Protein AF-A0A496S9A2-F1 (afdb_monomer_lite)

Foldseek 3Di:
DDDDPVVVDDVQQDDPPQDDPDPLSSQLVSLVSCVVVVVDPPVCSVVSSVVVVVVVVVPDPPD

Secondary structure (DSSP, 8-state):
----GGGG--GGG--TT---SSHHHHHHHHHHHHHHTTSS-GGGHHHHHHHHHHHHHT-----

Sequence (63 aa):
MQVDLLNYLDKENIILNLKGKSKRKVLSNIIDHLISVKKIDKKYRKEILKALIQREEMGSTGI

pLDDT: mean 87.69, std 11.71, range [45.94, 97.62]

Radius of gyration: 13.74 Å; chains: 1; bounding box: 30×33×34 Å

Structure (mmCIF, N/CA/C/O backbone):
data_AF-A0A496S9A2-F1
#
_entry.id   AF-A0A496S9A2-F1
#
loop_
_atom_site.group_PDB
_atom_site.id
_atom_site.type_symbol
_atom_site.label_atom_id
_atom_site.label_alt_id
_atom_site.label_comp_id
_atom_site.label_asym_id
_atom_site.label_entity_id
_atom_site.label_seq_id
_atom_site.pdbx_PDB_ins_code
_atom_site.Cartn_x
_atom_site.Cartn_y
_atom_site.Cartn_z
_atom_site.occupancy
_atom_site.B_iso_or_equiv
_atom_site.auth_seq_id
_atom_site.auth_comp_id
_atom_site.auth_asym_id
_atom_site.auth_atom_id
_atom_site.pdbx_PDB_model_num
ATOM 1 N N . MET A 1 1 ? 3.242 -19.840 -22.242 1.00 58.78 1 MET A N 1
ATOM 2 C CA . MET A 1 1 ? 2.152 -19.017 -21.680 1.00 58.78 1 MET A CA 1
ATOM 3 C C . MET A 1 1 ? 2.574 -17.568 -21.825 1.00 58.78 1 MET A C 1
ATOM 5 O O . MET A 1 1 ? 3.536 -17.172 -21.183 1.00 58.78 1 MET A O 1
ATOM 9 N N . GLN A 1 2 ? 1.970 -16.832 -22.757 1.00 68.25 2 GLN A N 1
ATOM 10 C CA . GLN A 1 2 ? 2.283 -15.417 -22.944 1.00 68.25 2 GLN A CA 1
ATOM 11 C C . GLN A 1 2 ? 1.570 -14.639 -21.840 1.00 68.25 2 GLN A C 1
ATOM 13 O O . GLN A 1 2 ? 0.356 -14.744 -21.689 1.00 68.25 2 GLN A O 1
ATOM 18 N N . VAL A 1 3 ? 2.345 -13.951 -21.012 1.00 72.69 3 VAL A N 1
ATOM 19 C CA . VAL A 1 3 ? 1.838 -13.177 -19.885 1.00 72.69 3 VAL A CA 1
ATOM 20 C C . VAL A 1 3 ? 1.644 -11.744 -20.366 1.00 72.69 3 VAL A C 1
ATOM 22 O O . VAL A 1 3 ? 2.618 -11.086 -20.724 1.00 72.69 3 VAL A O 1
ATOM 25 N N . ASP A 1 4 ? 0.397 -11.277 -20.416 1.00 85.81 4 ASP A N 1
ATOM 26 C CA . ASP A 1 4 ? 0.094 -9.877 -20.717 1.00 85.81 4 ASP A CA 1
ATOM 27 C C . ASP A 1 4 ? 0.195 -9.046 -19.431 1.00 85.81 4 ASP A C 1
ATOM 29 O O . ASP A 1 4 ? -0.474 -9.337 -18.436 1.00 85.81 4 ASP A O 1
ATOM 33 N N . LEU A 1 5 ? 1.040 -8.012 -19.451 1.00 82.50 5 LEU A N 1
ATOM 34 C CA . LEU A 1 5 ? 1.217 -7.061 -18.351 1.00 82.50 5 LEU A CA 1
ATOM 35 C C . LEU A 1 5 ? -0.117 -6.441 -17.918 1.00 82.50 5 LEU A C 1
ATOM 37 O O . LEU A 1 5 ? -0.329 -6.198 -16.729 1.00 82.50 5 LEU A O 1
ATOM 41 N N . LEU A 1 6 ? -1.024 -6.218 -18.872 1.00 85.25 6 LEU A N 1
ATOM 42 C CA . LEU A 1 6 ? -2.329 -5.616 -18.617 1.00 85.25 6 LEU A CA 1
ATOM 43 C C . LEU A 1 6 ? -3.176 -6.446 -17.644 1.00 85.25 6 LEU A C 1
ATOM 45 O O . LEU A 1 6 ? -3.985 -5.877 -16.916 1.00 85.25 6 LEU A O 1
ATOM 49 N N . ASN A 1 7 ? -2.932 -7.756 -17.549 1.00 86.94 7 ASN A N 1
ATOM 50 C CA . ASN A 1 7 ? -3.645 -8.633 -16.619 1.00 86.94 7 ASN A CA 1
ATOM 51 C C . ASN A 1 7 ? -3.270 -8.398 -15.145 1.00 86.94 7 ASN A C 1
ATOM 53 O O . ASN A 1 7 ? -4.002 -8.837 -14.262 1.00 86.94 7 ASN A O 1
ATOM 57 N N . TYR A 1 8 ? -2.160 -7.708 -14.860 1.00 83.94 8 TYR A N 1
ATOM 58 C CA . TYR A 1 8 ? -1.746 -7.356 -13.492 1.00 83.94 8 TYR A CA 1
ATOM 59 C C . TYR A 1 8 ? -2.117 -5.925 -13.097 1.00 83.94 8 TYR A C 1
ATOM 61 O O . TYR A 1 8 ? -1.952 -5.545 -11.936 1.00 83.94 8 TYR A O 1
ATOM 69 N N . LEU A 1 9 ? -2.599 -5.117 -14.043 1.00 86.81 9 LEU A N 1
ATOM 70 C CA . LEU A 1 9 ? -2.957 -3.728 -13.790 1.00 86.81 9 LEU A CA 1
ATOM 71 C C . LEU A 1 9 ? -4.425 -3.625 -13.379 1.00 86.81 9 LEU A C 1
ATOM 73 O O . LEU A 1 9 ? -5.330 -3.535 -14.206 1.00 86.81 9 LEU A O 1
ATOM 77 N N . ASP A 1 10 ? -4.651 -3.576 -12.072 1.00 88.75 10 ASP A N 1
ATOM 78 C CA . ASP A 1 10 ? -5.945 -3.204 -11.510 1.00 88.75 10 ASP A CA 1
ATOM 79 C C . ASP A 1 10 ? -6.071 -1.674 -11.476 1.00 88.75 10 ASP A C 1
ATOM 81 O O . ASP A 1 10 ? -5.303 -0.990 -10.794 1.00 88.75 10 ASP A O 1
ATOM 85 N N . LYS A 1 11 ? -7.056 -1.133 -12.203 1.00 88.94 11 LYS A N 1
ATOM 86 C CA . LYS A 1 11 ? -7.319 0.312 -12.288 1.00 88.94 11 LYS A CA 1
ATOM 87 C C . LYS A 1 11 ? -7.563 0.943 -10.918 1.00 88.94 11 LYS A C 1
ATOM 89 O O . LYS A 1 11 ? 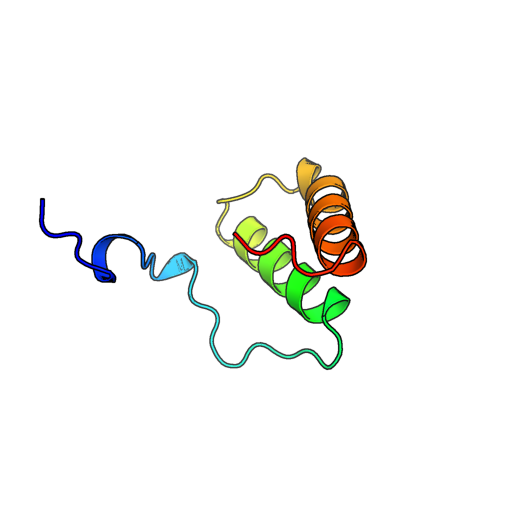-7.198 2.100 -10.724 1.00 88.94 11 LYS A O 1
ATOM 94 N N . GLU A 1 12 ? -8.130 0.198 -9.970 1.00 90.19 12 GLU A N 1
ATOM 95 C CA . GLU A 1 12 ? -8.376 0.683 -8.607 1.00 90.19 12 GLU A CA 1
ATOM 96 C C . GLU A 1 12 ? -7.075 0.927 -7.833 1.00 90.19 12 GLU A C 1
ATOM 98 O O . GLU A 1 12 ? -7.065 1.697 -6.876 1.00 90.19 12 GLU A O 1
ATOM 103 N N . ASN A 1 13 ? -5.964 0.323 -8.263 1.00 89.56 13 ASN A N 1
ATOM 104 C CA . ASN A 1 13 ? -4.662 0.418 -7.605 1.00 89.56 13 ASN A CA 1
ATOM 105 C C . ASN A 1 13 ? -3.706 1.402 -8.304 1.00 89.56 13 ASN A C 1
ATOM 107 O O . ASN A 1 13 ? -2.550 1.529 -7.898 1.00 89.56 13 ASN A O 1
ATOM 111 N N . ILE A 1 14 ? -4.167 2.118 -9.337 1.00 89.94 14 ILE A N 1
ATOM 112 C CA . ILE A 1 14 ? -3.367 3.113 -10.060 1.00 89.94 14 ILE A CA 1
ATOM 113 C C . ILE A 1 14 ? -3.556 4.487 -9.412 1.00 89.94 14 ILE A C 1
ATOM 115 O O . ILE A 1 14 ? -4.635 5.074 -9.464 1.00 89.94 14 ILE A O 1
ATOM 119 N N . ILE A 1 15 ? -2.482 5.031 -8.833 1.00 90.56 15 ILE A N 1
ATOM 120 C CA . ILE A 1 15 ? -2.498 6.346 -8.182 1.00 90.56 15 ILE A CA 1
ATOM 121 C C . ILE A 1 15 ? -1.748 7.355 -9.050 1.00 90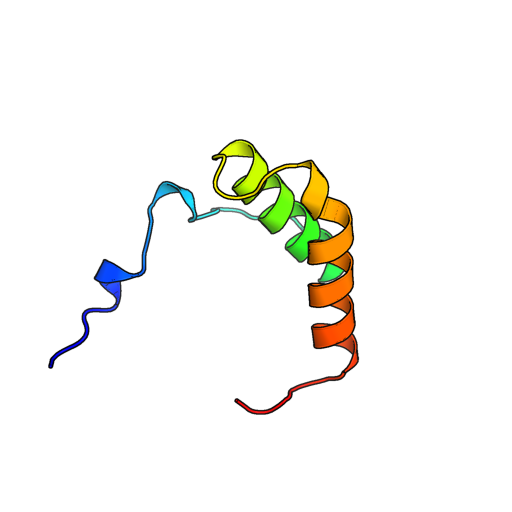.56 15 ILE A C 1
ATOM 123 O O . ILE A 1 15 ? -0.520 7.336 -9.135 1.00 90.56 15 ILE A O 1
ATOM 127 N N . LEU A 1 16 ? -2.488 8.266 -9.677 1.00 90.88 16 LEU A N 1
ATOM 128 C CA . LEU A 1 16 ? -1.912 9.367 -10.447 1.00 90.88 16 LEU A CA 1
ATOM 129 C C . LEU A 1 16 ? -1.548 10.541 -9.531 1.00 90.88 16 LEU A C 1
ATOM 131 O O . LEU A 1 16 ? -2.179 10.762 -8.499 1.00 90.88 16 LEU A O 1
ATOM 135 N N . ASN A 1 17 ? -0.540 11.324 -9.930 1.00 89.62 17 ASN A N 1
ATOM 136 C CA . ASN A 1 17 ? -0.109 12.535 -9.219 1.00 89.62 17 ASN A CA 1
ATOM 137 C C . ASN A 1 17 ? 0.196 12.306 -7.726 1.00 89.62 17 ASN A C 1
ATOM 139 O O . ASN A 1 17 ? -0.083 13.163 -6.880 1.00 89.62 17 ASN A O 1
ATOM 143 N N . LEU A 1 18 ? 0.765 11.142 -7.397 1.00 90.12 18 LEU A N 1
ATOM 144 C CA . LEU A 1 18 ? 1.111 10.776 -6.030 1.00 90.12 18 LEU A CA 1
ATOM 145 C C . LEU A 1 18 ? 2.084 11.801 -5.427 1.00 90.12 18 LEU A C 1
ATOM 147 O O . LEU A 1 18 ? 3.205 11.985 -5.899 1.00 90.12 18 LEU A O 1
ATOM 151 N N . LYS A 1 19 ? 1.660 12.468 -4.351 1.00 87.94 19 LYS A N 1
ATOM 152 C CA . LYS A 1 19 ? 2.454 13.513 -3.692 1.00 87.94 19 LYS A CA 1
ATOM 153 C C . LYS A 1 19 ? 3.314 12.925 -2.578 1.00 87.94 19 LYS A C 1
ATOM 155 O O . LYS A 1 19 ? 2.786 12.381 -1.614 1.00 87.94 19 LYS A O 1
ATOM 160 N N . GLY A 1 20 ? 4.626 13.118 -2.623 1.00 89.19 20 GLY A N 1
ATOM 161 C CA . GLY A 1 20 ? 5.511 12.744 -1.521 1.00 89.19 20 GLY A CA 1
ATOM 162 C C . GLY A 1 20 ? 6.962 13.093 -1.820 1.00 89.19 20 GLY A C 1
ATOM 163 O O . GLY A 1 20 ? 7.432 12.858 -2.923 1.00 89.19 20 GLY A O 1
ATOM 164 N N . LYS A 1 21 ? 7.669 13.663 -0.837 1.00 90.06 21 LYS A N 1
ATOM 165 C CA . LYS A 1 21 ? 9.097 14.021 -0.962 1.00 90.06 21 LYS A CA 1
ATOM 166 C C . LYS A 1 21 ? 10.038 13.019 -0.281 1.00 90.06 21 LYS A C 1
ATOM 168 O O . LYS A 1 21 ? 11.247 13.195 -0.310 1.00 90.06 21 LYS A O 1
ATOM 173 N N . SER A 1 22 ? 9.492 11.980 0.352 1.00 90.38 22 SER A N 1
ATOM 174 C CA . SER A 1 22 ? 10.262 10.919 1.002 1.00 90.38 22 SER A CA 1
ATOM 175 C C . SER A 1 22 ? 9.631 9.558 0.734 1.00 90.38 22 SER A C 1
ATOM 177 O O . SER A 1 22 ? 8.403 9.444 0.665 1.00 90.38 22 SER A O 1
ATOM 179 N N . LYS A 1 23 ? 10.460 8.511 0.639 1.00 88.56 23 LYS A N 1
ATOM 180 C CA . LYS A 1 23 ? 10.001 7.130 0.420 1.00 88.56 23 LYS A CA 1
ATOM 181 C C . LYS A 1 23 ? 8.957 6.698 1.449 1.00 88.56 23 LYS A C 1
ATOM 183 O O . LYS A 1 23 ? 7.900 6.198 1.089 1.00 88.56 23 LYS A O 1
ATOM 188 N N . ARG A 1 24 ? 9.200 6.990 2.734 1.00 90.88 24 ARG A N 1
ATOM 189 C CA . ARG A 1 24 ? 8.257 6.714 3.832 1.00 90.88 24 ARG A CA 1
ATOM 190 C C . ARG A 1 24 ? 6.885 7.345 3.584 1.00 90.88 24 ARG A C 1
ATOM 192 O O . ARG A 1 24 ? 5.865 6.708 3.839 1.00 90.88 24 ARG A O 1
ATOM 199 N N . LYS A 1 25 ? 6.847 8.590 3.091 1.00 93.31 25 LYS A N 1
ATOM 200 C CA . LYS A 1 25 ? 5.587 9.279 2.795 1.00 93.31 25 LYS A CA 1
ATOM 201 C C . LYS A 1 25 ? 4.878 8.653 1.595 1.00 93.31 25 LYS A C 1
ATOM 203 O O . LYS A 1 25 ? 3.672 8.450 1.663 1.00 93.31 25 LYS A O 1
ATOM 208 N N . VAL A 1 26 ? 5.626 8.313 0.546 1.00 93.81 26 VAL A N 1
ATOM 209 C CA . VAL A 1 26 ? 5.111 7.625 -0.647 1.00 93.81 26 VAL A CA 1
ATOM 210 C C . VAL A 1 26 ? 4.495 6.273 -0.273 1.00 93.81 26 VAL A C 1
ATOM 212 O O . VAL A 1 26 ? 3.328 6.045 -0.572 1.00 93.81 26 VAL A O 1
ATOM 215 N N . LEU A 1 27 ? 5.219 5.428 0.468 1.00 94.00 27 LEU A N 1
ATOM 216 C CA . LEU A 1 27 ? 4.727 4.124 0.927 1.00 94.00 27 LEU A CA 1
ATOM 217 C C . LEU A 1 27 ? 3.485 4.253 1.812 1.00 94.00 27 LEU A C 1
ATOM 219 O O . LEU A 1 27 ? 2.518 3.524 1.617 1.00 94.00 27 LEU A O 1
ATOM 223 N N . SER A 1 28 ? 3.472 5.209 2.748 1.00 95.00 28 SER A N 1
ATOM 224 C CA . SER A 1 28 ? 2.279 5.473 3.562 1.00 95.00 28 SER A CA 1
ATOM 225 C C . SER A 1 28 ? 1.073 5.803 2.688 1.00 95.00 28 SER A C 1
ATOM 227 O O . SER A 1 28 ? 0.014 5.225 2.895 1.00 95.00 28 SER A O 1
ATOM 229 N N . ASN A 1 29 ? 1.231 6.698 1.710 1.00 95.19 29 ASN A N 1
ATOM 230 C CA . ASN A 1 29 ? 0.131 7.101 0.840 1.00 95.19 29 ASN A CA 1
ATOM 231 C C . ASN A 1 29 ? -0.387 5.933 -0.018 1.00 95.19 29 ASN A C 1
ATOM 233 O O . ASN A 1 29 ? -1.592 5.830 -0.225 1.00 95.19 29 ASN A O 1
ATOM 237 N N . ILE A 1 30 ? 0.500 5.047 -0.487 1.00 94.94 30 ILE A N 1
ATOM 238 C CA . ILE A 1 30 ? 0.110 3.837 -1.228 1.00 94.94 30 ILE A CA 1
ATOM 239 C C . ILE A 1 30 ? -0.721 2.910 -0.333 1.00 94.94 30 ILE A C 1
ATOM 241 O O . ILE A 1 30 ? -1.794 2.471 -0.737 1.00 94.94 30 ILE A O 1
ATOM 245 N N . ILE A 1 31 ? -0.274 2.646 0.899 1.00 95.38 31 ILE A N 1
ATOM 246 C CA . ILE A 1 31 ? -1.024 1.804 1.847 1.00 95.38 31 ILE A CA 1
ATOM 247 C C . ILE A 1 31 ? -2.380 2.436 2.173 1.00 95.38 31 ILE A C 1
ATOM 249 O O . ILE A 1 31 ? -3.392 1.741 2.197 1.00 95.38 31 ILE A O 1
ATOM 253 N N . ASP A 1 32 ? -2.409 3.748 2.415 1.00 95.06 32 ASP A N 1
ATOM 254 C CA . ASP A 1 32 ? -3.638 4.480 2.725 1.00 95.06 32 ASP A CA 1
ATOM 255 C C . ASP A 1 32 ? -4.651 4.393 1.569 1.00 95.06 32 ASP A C 1
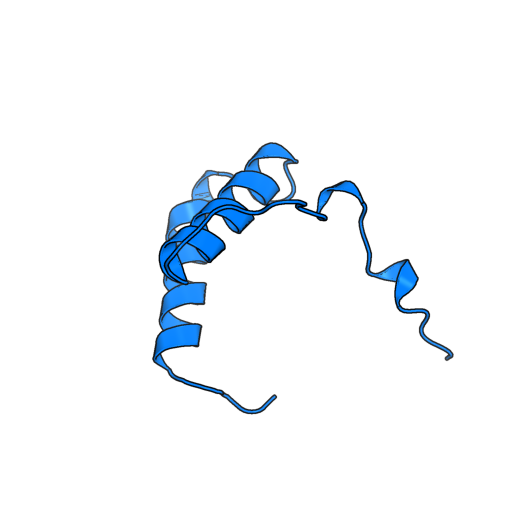ATOM 257 O O . ASP A 1 32 ? -5.845 4.216 1.813 1.00 95.06 32 ASP A O 1
ATOM 261 N N . HIS A 1 33 ? -4.178 4.432 0.319 1.00 95.31 33 HIS A N 1
ATOM 262 C CA . HIS A 1 33 ? -5.004 4.195 -0.867 1.00 95.31 33 HIS A CA 1
ATOM 263 C C . HIS A 1 33 ? -5.524 2.756 -0.938 1.00 95.31 33 HIS A C 1
ATOM 265 O O . HIS A 1 33 ? -6.718 2.540 -1.093 1.00 95.31 33 HIS A O 1
ATOM 271 N N . LEU A 1 34 ? -4.670 1.751 -0.741 1.00 94.81 34 LEU A N 1
ATOM 272 C CA . LEU A 1 34 ? -5.097 0.344 -0.762 1.00 94.81 34 LEU A CA 1
ATOM 273 C C . LEU A 1 34 ? -6.107 0.009 0.350 1.00 94.81 34 LEU A C 1
ATOM 275 O O . LEU A 1 34 ? -6.969 -0.855 0.173 1.00 94.81 34 LEU A O 1
ATOM 279 N N . ILE A 1 35 ? -6.036 0.706 1.486 1.00 95.88 35 ILE A N 1
ATOM 280 C CA . ILE A 1 35 ? -7.052 0.634 2.542 1.00 95.88 35 ILE A CA 1
ATOM 281 C C . ILE A 1 35 ? -8.353 1.310 2.092 1.00 95.88 35 ILE A C 1
A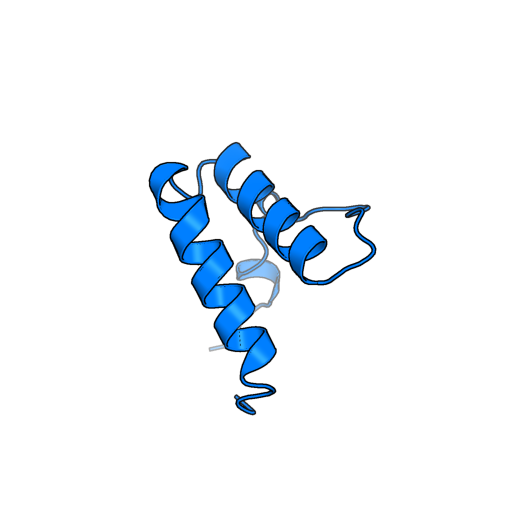TOM 283 O O . ILE A 1 35 ? -9.431 0.771 2.345 1.00 95.88 35 ILE A O 1
ATOM 287 N N . SER A 1 36 ? -8.282 2.468 1.425 1.00 94.94 36 SER A N 1
ATOM 288 C CA . SER A 1 36 ? -9.478 3.187 0.961 1.00 94.94 36 SER A CA 1
ATOM 289 C C . SER A 1 36 ? -10.265 2.382 -0.080 1.00 94.94 36 SER A C 1
ATOM 291 O O . SER A 1 36 ? -11.494 2.340 -0.008 1.00 94.94 36 SER A O 1
ATOM 293 N N . VAL A 1 37 ? -9.569 1.650 -0.958 1.00 95.06 37 VAL A N 1
ATOM 294 C CA . VAL A 1 37 ? -10.167 0.711 -1.926 1.00 95.06 37 VAL A CA 1
ATOM 295 C C . VAL A 1 37 ? -10.415 -0.692 -1.350 1.00 95.06 37 VAL A C 1
ATOM 297 O O . VAL A 1 37 ? -10.728 -1.624 -2.084 1.00 95.06 37 VAL A O 1
ATOM 300 N N . LYS A 1 38 ? -10.300 -0.861 -0.023 1.00 94.31 38 LYS A N 1
ATOM 301 C CA . LYS A 1 38 ? -10.593 -2.104 0.721 1.00 94.31 38 LYS A CA 1
ATOM 302 C C . LYS A 1 38 ? -9.785 -3.338 0.286 1.00 94.31 38 LYS A C 1
ATOM 304 O O . LYS A 1 38 ? -10.186 -4.462 0.582 1.00 94.31 38 LYS A O 1
ATOM 309 N N . LYS A 1 39 ? -8.629 -3.155 -0.358 1.00 94.00 39 LYS A N 1
ATOM 310 C CA . LYS A 1 39 ? -7.693 -4.250 -0.686 1.00 94.00 39 LYS A CA 1
ATOM 311 C C . LYS A 1 39 ? -6.857 -4.660 0.531 1.00 94.00 39 LYS A C 1
ATOM 313 O O . LYS A 1 39 ? -6.360 -5.778 0.588 1.00 94.00 39 LYS A O 1
ATOM 318 N N . ILE A 1 40 ? -6.706 -3.761 1.507 1.00 95.00 40 ILE A N 1
ATOM 319 C CA . ILE A 1 40 ? -5.995 -3.996 2.769 1.00 95.00 40 ILE A CA 1
ATOM 320 C C . ILE A 1 40 ? -6.902 -3.622 3.943 1.00 95.00 40 ILE A C 1
ATOM 322 O O . ILE A 1 40 ? -7.486 -2.540 3.977 1.00 95.00 40 ILE A O 1
ATOM 326 N N . ASP A 1 41 ? -6.974 -4.491 4.949 1.00 96.81 41 ASP A N 1
ATOM 327 C CA . ASP A 1 41 ? -7.626 -4.160 6.216 1.00 96.81 41 ASP A CA 1
ATOM 328 C C . ASP A 1 41 ? -6.775 -3.140 6.992 1.00 96.81 41 ASP A C 1
ATOM 330 O O . ASP A 1 41 ? -5.575 -3.328 7.224 1.00 96.81 41 ASP A O 1
ATOM 334 N N . LYS A 1 42 ? -7.422 -2.056 7.431 1.00 96.56 42 LYS A N 1
ATOM 335 C CA . LYS A 1 42 ? -6.809 -0.951 8.177 1.00 96.56 42 LYS A CA 1
ATOM 336 C C . LYS A 1 42 ? -5.996 -1.422 9.387 1.00 96.56 42 LYS A C 1
ATOM 338 O O . LYS A 1 42 ? -5.019 -0.755 9.741 1.00 96.56 42 LYS A O 1
ATOM 343 N N . LYS A 1 43 ? -6.348 -2.552 10.012 1.00 97.38 43 LYS A N 1
ATOM 344 C CA . LYS A 1 43 ? -5.607 -3.095 11.164 1.00 97.38 43 LYS A CA 1
ATOM 345 C C . LYS A 1 43 ? -4.148 -3.437 10.837 1.00 97.38 43 LYS A C 1
ATOM 347 O O . LYS A 1 43 ? -3.284 -3.246 11.688 1.00 97.38 43 LYS A O 1
ATOM 352 N N . TYR A 1 44 ? -3.852 -3.830 9.596 1.00 97.62 44 TYR A N 1
ATOM 353 C CA . TYR A 1 44 ? -2.499 -4.204 9.162 1.00 97.62 44 TYR A CA 1
ATOM 354 C C . TYR A 1 44 ? -1.637 -3.014 8.733 1.00 97.62 44 TYR A C 1
ATOM 356 O O . TYR A 1 44 ? -0.444 -3.170 8.480 1.00 97.62 44 TYR A O 1
ATOM 364 N N . ARG A 1 45 ? -2.195 -1.796 8.683 1.00 96.38 45 ARG A N 1
ATOM 365 C CA . ARG A 1 45 ? -1.504 -0.597 8.182 1.00 96.38 45 ARG A CA 1
ATOM 366 C C . ARG A 1 45 ? -0.111 -0.399 8.786 1.00 96.38 45 ARG A C 1
ATOM 368 O O . ARG A 1 45 ? 0.846 -0.117 8.069 1.00 96.38 45 ARG A O 1
ATOM 375 N N . LYS A 1 46 ? -0.008 -0.488 10.118 1.00 96.31 46 LYS A N 1
ATOM 376 C CA . LYS A 1 46 ? 1.253 -0.254 10.844 1.00 96.31 46 LYS A CA 1
ATOM 377 C C . LYS A 1 46 ? 2.284 -1.339 10.541 1.00 96.31 46 LYS A C 1
ATOM 379 O O . LYS A 1 46 ? 3.453 -1.019 10.356 1.00 96.31 46 LYS A O 1
ATOM 384 N N . GLU A 1 47 ? 1.841 -2.589 10.493 1.00 97.12 47 GLU A N 1
ATOM 385 C CA . GLU A 1 47 ? 2.690 -3.749 10.233 1.00 97.12 47 GLU A CA 1
ATOM 386 C C . GLU A 1 47 ? 3.252 -3.714 8.809 1.00 97.12 47 GLU A C 1
ATOM 388 O O . GLU A 1 47 ? 4.464 -3.787 8.628 1.00 97.12 47 GLU A O 1
ATOM 393 N N . ILE A 1 48 ? 2.394 -3.467 7.817 1.00 96.31 48 ILE A N 1
ATOM 394 C CA . ILE A 1 48 ? 2.784 -3.371 6.405 1.00 96.31 48 ILE A CA 1
ATOM 395 C C . ILE A 1 48 ? 3.763 -2.216 6.189 1.00 96.31 48 ILE A C 1
ATOM 397 O O . ILE A 1 48 ? 4.803 -2.396 5.559 1.00 96.31 48 ILE A O 1
ATOM 401 N N . LEU A 1 49 ? 3.479 -1.033 6.748 1.00 95.25 49 LEU A N 1
ATOM 402 C CA . LEU A 1 49 ? 4.384 0.110 6.616 1.00 95.25 49 LEU A CA 1
ATOM 403 C C . LEU A 1 49 ? 5.751 -0.184 7.242 1.00 95.25 49 LEU A C 1
ATOM 405 O O . LEU A 1 49 ? 6.775 0.172 6.663 1.00 95.25 49 LEU A O 1
ATOM 409 N N . LYS A 1 50 ? 5.775 -0.840 8.409 1.00 94.69 50 LYS A N 1
ATOM 410 C CA . LYS A 1 50 ? 7.020 -1.249 9.063 1.00 94.69 50 LYS A CA 1
ATOM 411 C C . LYS A 1 50 ? 7.802 -2.230 8.187 1.00 94.69 50 LYS A C 1
ATOM 413 O O . LYS A 1 50 ? 8.984 -1.995 7.965 1.00 94.69 50 LYS A O 1
ATOM 418 N N . ALA A 1 51 ? 7.149 -3.265 7.662 1.00 93.94 51 ALA A N 1
ATOM 419 C CA . ALA A 1 51 ? 7.784 -4.272 6.815 1.00 93.94 51 ALA A CA 1
ATOM 420 C C . ALA A 1 51 ? 8.362 -3.672 5.520 1.00 93.94 51 ALA A C 1
ATOM 422 O O . ALA A 1 51 ? 9.500 -3.962 5.161 1.00 93.94 51 ALA A O 1
ATOM 423 N N . LEU A 1 52 ? 7.618 -2.784 4.849 1.00 92.56 52 LEU A N 1
ATOM 424 C CA . LEU A 1 52 ? 8.081 -2.123 3.623 1.00 92.56 52 LEU A CA 1
ATOM 425 C C . LEU A 1 52 ? 9.287 -1.217 3.878 1.00 92.56 52 LEU A C 1
ATOM 427 O O . LEU A 1 52 ? 10.228 -1.205 3.093 1.00 92.56 52 LEU A O 1
A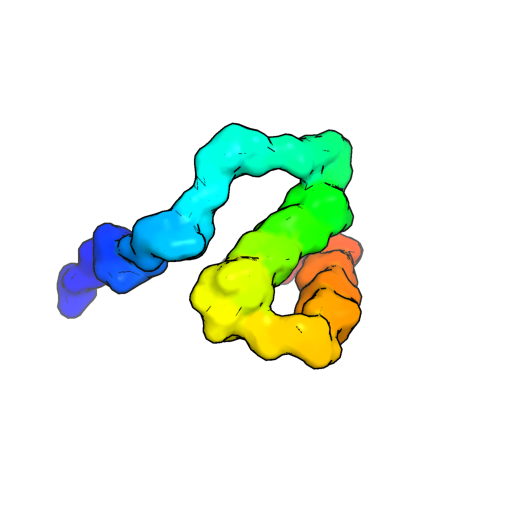TOM 431 N N . ILE A 1 53 ? 9.285 -0.482 4.990 1.00 90.62 53 ILE A N 1
ATOM 432 C CA . ILE A 1 53 ? 10.411 0.381 5.358 1.00 90.62 53 ILE A CA 1
ATOM 433 C C . ILE A 1 53 ? 11.636 -0.448 5.733 1.00 90.62 53 ILE A C 1
ATOM 435 O O . ILE A 1 53 ? 12.723 -0.134 5.267 1.00 90.62 53 ILE A O 1
ATOM 439 N N . GLN A 1 54 ? 11.461 -1.518 6.511 1.00 90.31 54 GLN A N 1
ATOM 440 C CA . GLN A 1 54 ? 12.555 -2.434 6.833 1.00 90.31 54 GLN A CA 1
ATOM 441 C C . GLN A 1 54 ? 13.169 -3.031 5.564 1.00 90.31 54 GLN A C 1
ATOM 443 O O . GLN A 1 54 ? 14.388 -3.068 5.443 1.00 90.31 54 GLN A O 1
ATOM 448 N N . ARG A 1 55 ? 12.342 -3.427 4.587 1.00 87.12 55 ARG A N 1
ATOM 449 C CA . ARG A 1 55 ? 12.823 -3.916 3.288 1.00 87.12 55 ARG A CA 1
ATOM 450 C C . ARG A 1 55 ? 13.617 -2.852 2.525 1.00 87.12 55 ARG A C 1
ATOM 452 O O . ARG A 1 55 ? 14.661 -3.170 1.975 1.00 87.12 55 ARG A O 1
ATOM 459 N N . GLU A 1 56 ? 13.150 -1.605 2.504 1.00 83.88 56 GLU A N 1
ATOM 460 C CA . GLU A 1 56 ? 13.880 -0.495 1.873 1.00 83.88 56 GLU A CA 1
ATOM 461 C C . GLU A 1 56 ? 15.220 -0.199 2.566 1.00 83.88 56 GLU A C 1
ATOM 463 O O . GLU A 1 56 ? 16.210 0.094 1.898 1.00 83.88 56 GLU A O 1
ATOM 468 N N . GLU A 1 57 ? 15.252 -0.258 3.900 1.00 85.06 57 GLU A N 1
ATOM 469 C CA . GLU A 1 57 ? 16.445 -0.009 4.722 1.00 85.06 57 GLU A CA 1
ATOM 470 C C . GLU A 1 57 ? 17.486 -1.129 4.593 1.00 85.06 57 GLU A C 1
ATOM 472 O O . GLU A 1 57 ? 18.683 -0.855 4.637 1.00 85.06 57 GLU A O 1
ATOM 477 N N . MET A 1 58 ? 17.045 -2.370 4.369 1.00 83.81 58 MET A N 1
ATOM 478 C CA . MET A 1 58 ? 17.920 -3.516 4.089 1.00 83.81 58 MET A CA 1
ATOM 479 C C . MET A 1 58 ? 18.661 -3.404 2.743 1.00 83.81 58 MET A C 1
ATOM 481 O O . MET A 1 58 ? 19.546 -4.213 2.469 1.00 83.81 58 MET A O 1
ATOM 485 N N . GLY A 1 59 ? 18.347 -2.395 1.922 1.00 71.19 59 GLY A N 1
ATOM 486 C CA . GLY A 1 59 ? 18.904 -2.238 0.584 1.00 71.19 59 GLY A CA 1
ATOM 487 C C . GLY A 1 59 ? 18.358 -3.277 -0.399 1.00 71.19 59 GLY A C 1
ATOM 488 O O . GLY A 1 59 ? 17.574 -4.158 -0.049 1.00 71.19 59 GLY A O 1
ATOM 489 N N . SER A 1 60 ? 18.758 -3.152 -1.667 1.00 57.38 60 SER A N 1
ATOM 490 C CA . SER A 1 60 ? 18.382 -4.076 -2.742 1.00 57.38 60 SER A CA 1
ATOM 491 C C . SER A 1 60 ? 18.765 -5.516 -2.380 1.00 57.38 60 SER A C 1
ATOM 493 O O . SER A 1 60 ? 19.896 -5.940 -2.607 1.00 57.38 60 SER A O 1
ATOM 495 N N . THR A 1 61 ? 17.803 -6.307 -1.906 1.00 55.97 61 THR A N 1
ATOM 496 C CA . THR A 1 61 ? 17.805 -7.735 -2.229 1.00 55.97 61 THR A CA 1
ATOM 497 C C . THR A 1 61 ? 17.539 -7.780 -3.725 1.00 55.97 61 THR A C 1
ATOM 499 O O . THR A 1 61 ? 16.432 -7.479 -4.155 1.00 55.97 61 THR A O 1
ATOM 502 N N . GLY A 1 62 ? 18.594 -7.973 -4.520 1.00 49.78 62 GLY A N 1
ATOM 503 C CA . GLY A 1 62 ? 18.520 -8.004 -5.980 1.00 49.78 62 GLY A CA 1
ATOM 504 C C . GLY A 1 62 ? 17.730 -9.219 -6.458 1.00 49.78 62 GLY A C 1
ATOM 505 O O . GLY A 1 62 ? 18.326 -10.196 -6.902 1.00 49.78 62 GLY A O 1
ATOM 506 N N . ILE A 1 63 ? 16.408 -9.162 -6.306 1.00 45.94 63 ILE A N 1
ATOM 507 C CA . ILE A 1 63 ? 15.421 -10.079 -6.872 1.00 45.94 63 ILE A CA 1
ATOM 508 C C . ILE A 1 63 ? 14.359 -9.232 -7.562 1.00 45.94 63 ILE A C 1
ATOM 510 O O . ILE A 1 63 ? 13.809 -8.333 -6.882 1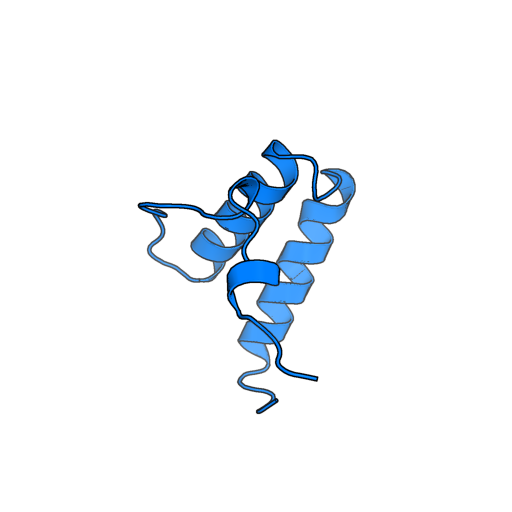.00 45.94 63 ILE A O 1
#